Protein AF-A0A842YH68-F1 (afdb_monomer)

Foldseek 3Di:
DDDDDLVRVLVVLVVVLCVVCVVLQVLLVVLLVLLVVLLVLLLVLLVVLVPDPDPDLSPLSPVLSVQSNVLSVPQDRDPDDALVSLVVNLVSLVVSLVSNVVSCVVRVVSDDPVCVVSVVSNVVSNVSSVVSSVVSVVSSVVVVVSVVSVVVSVVSVVVVVVD

Structure (mmCIF, N/CA/C/O backbone):
data_AF-A0A842YH68-F1
#
_entry.id   AF-A0A842YH68-F1
#
loop_
_atom_site.group_PDB
_atom_site.id
_atom_site.type_symbol
_atom_site.label_atom_id
_atom_site.label_alt_id
_atom_site.label_comp_id
_atom_site.label_asym_id
_atom_site.label_entity_id
_atom_site.label_seq_id
_atom_site.pdbx_PDB_ins_code
_atom_site.Cartn_x
_atom_site.Cartn_y
_atom_site.Cartn_z
_atom_site.occupancy
_atom_site.B_iso_or_equiv
_atom_site.auth_seq_id
_atom_site.auth_comp_id
_atom_site.auth_asym_id
_atom_site.auth_atom_id
_atom_site.pdbx_PDB_model_num
ATOM 1 N N . MET A 1 1 ? -24.290 0.446 37.809 1.00 45.94 1 MET A N 1
ATOM 2 C CA . MET A 1 1 ? -24.470 -0.049 36.429 1.00 45.94 1 MET A CA 1
ATOM 3 C C . MET A 1 1 ? -25.167 1.041 35.644 1.00 45.94 1 MET A C 1
ATOM 5 O O . MET A 1 1 ? -26.214 1.496 36.081 1.00 45.94 1 MET A O 1
ATOM 9 N N . THR A 1 2 ? -24.565 1.526 34.565 1.00 57.69 2 THR A N 1
ATOM 10 C CA . THR A 1 2 ? -25.185 2.515 33.676 1.00 57.69 2 THR A CA 1
ATOM 11 C C . THR A 1 2 ? -26.028 1.759 32.653 1.00 57.69 2 THR A C 1
ATOM 13 O O . THR A 1 2 ? -25.470 1.022 31.844 1.00 57.69 2 THR A O 1
ATOM 16 N N . ASN A 1 3 ? -27.353 1.903 32.700 1.00 68.94 3 ASN A N 1
ATOM 17 C CA . ASN A 1 3 ? -28.236 1.367 31.663 1.00 68.94 3 ASN A CA 1
ATOM 18 C C . ASN A 1 3 ? -28.160 2.300 30.451 1.00 68.94 3 ASN A C 1
ATOM 20 O O . ASN A 1 3 ? -28.641 3.429 30.515 1.00 68.94 3 ASN A O 1
ATOM 24 N N . LEU A 1 4 ? -27.503 1.849 29.383 1.00 74.00 4 LEU A N 1
ATOM 25 C CA . LEU A 1 4 ? -27.468 2.549 28.100 1.00 74.00 4 LEU A CA 1
ATOM 26 C C . LEU A 1 4 ? -28.575 1.976 27.214 1.00 74.00 4 LEU A C 1
ATOM 28 O O . LEU A 1 4 ? -28.700 0.755 27.112 1.00 74.00 4 LEU A O 1
ATOM 32 N N . ASN A 1 5 ? -29.355 2.838 26.560 1.00 86.62 5 ASN A N 1
ATOM 33 C CA . ASN A 1 5 ? -30.186 2.392 25.441 1.00 86.62 5 ASN A CA 1
ATOM 34 C C . ASN A 1 5 ? -29.297 2.044 24.225 1.00 86.62 5 ASN A C 1
ATOM 36 O O . ASN A 1 5 ? -28.099 2.346 24.214 1.00 86.62 5 ASN A O 1
ATOM 40 N N . VAL A 1 6 ? -29.860 1.387 23.208 1.00 85.38 6 VAL A N 1
ATOM 41 C CA . VAL A 1 6 ? -29.089 0.859 22.065 1.00 85.38 6 VAL A CA 1
ATOM 42 C C . VAL A 1 6 ? -28.326 1.969 21.322 1.00 85.38 6 VAL A C 1
ATOM 44 O O . VAL A 1 6 ? -27.142 1.811 21.02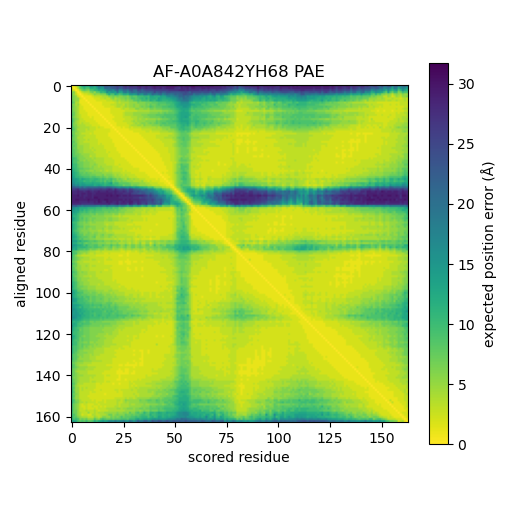5 1.00 85.38 6 VAL A O 1
ATOM 47 N N . GLU A 1 7 ? -28.939 3.139 21.133 1.00 88.25 7 GLU A N 1
ATOM 48 C CA . GLU A 1 7 ? -28.298 4.308 20.512 1.00 88.25 7 GLU A CA 1
ATOM 49 C C . GLU A 1 7 ? -27.114 4.847 21.345 1.00 88.25 7 GLU A C 1
ATOM 51 O O . GLU A 1 7 ? -26.036 5.161 20.825 1.00 88.25 7 GLU A O 1
ATOM 56 N N . GLN A 1 8 ? -27.277 4.935 22.667 1.00 89.44 8 GLN A N 1
ATOM 57 C CA . GLN A 1 8 ? -26.217 5.356 23.584 1.00 89.44 8 GLN A CA 1
ATOM 58 C C . GLN A 1 8 ? -25.065 4.345 23.615 1.00 89.44 8 GLN A C 1
ATOM 60 O O . GLN A 1 8 ? -23.900 4.753 23.650 1.00 89.44 8 GLN A O 1
ATOM 65 N N . LEU A 1 9 ? -25.373 3.045 23.565 1.00 88.00 9 LEU A N 1
ATOM 66 C CA . LEU A 1 9 ? -24.383 1.974 23.484 1.00 88.00 9 LEU A CA 1
ATOM 67 C C . LEU A 1 9 ? -23.569 2.075 22.190 1.00 88.00 9 LEU A C 1
ATOM 69 O O . LEU A 1 9 ? -22.341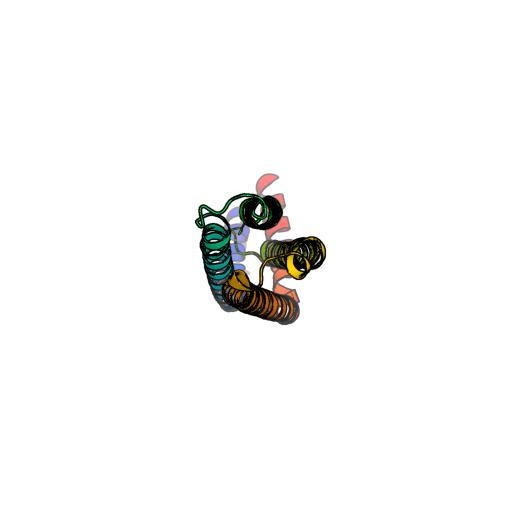 2.047 22.250 1.00 88.00 9 LEU A O 1
ATOM 73 N N . GLN A 1 10 ? -24.229 2.265 21.046 1.00 90.62 10 GLN A N 1
ATOM 74 C CA . GLN A 1 10 ? -23.580 2.436 19.746 1.00 90.62 10 GLN A CA 1
ATOM 75 C C . GLN A 1 10 ? -22.616 3.629 19.749 1.00 90.62 10 GLN A C 1
ATOM 77 O O . GLN A 1 10 ? -21.428 3.491 19.434 1.00 90.62 10 GLN A O 1
ATOM 82 N N . LYS A 1 11 ? -23.092 4.808 20.173 1.00 91.06 11 LYS A N 1
ATOM 83 C CA . LYS A 1 11 ? -22.267 6.026 20.250 1.00 91.06 11 LYS A CA 1
ATOM 84 C C . LYS A 1 11 ? -21.089 5.859 21.207 1.00 91.06 11 LYS A C 1
ATOM 86 O O . LYS A 1 11 ? -19.981 6.311 20.908 1.00 91.06 11 LYS A O 1
ATOM 91 N N . TRP A 1 12 ? -21.311 5.226 22.359 1.00 92.62 12 TRP A N 1
ATOM 92 C CA . TRP A 1 12 ? -20.247 4.944 23.320 1.00 92.62 12 TRP A CA 1
ATOM 93 C C . TRP A 1 12 ? -19.209 3.986 22.730 1.00 92.62 12 TRP A C 1
ATOM 95 O O . TRP A 1 12 ? -18.012 4.272 22.805 1.00 92.62 12 TRP A O 1
ATOM 105 N N . TYR A 1 13 ? -19.653 2.904 22.089 1.00 92.31 13 TYR A N 1
ATOM 106 C CA . TYR A 1 13 ? -18.771 1.887 21.529 1.00 92.31 13 TYR A CA 1
ATOM 107 C C . TYR A 1 13 ? -17.903 2.447 20.404 1.00 92.31 13 TYR A C 1
ATOM 109 O O . TYR A 1 13 ? -16.685 2.290 20.451 1.00 92.31 13 TYR A O 1
ATOM 117 N N . ARG A 1 14 ? -18.488 3.195 19.458 1.00 90.00 14 ARG A N 1
ATOM 118 C CA . ARG A 1 14 ? -17.740 3.860 18.375 1.00 90.00 14 ARG A CA 1
ATOM 119 C C . ARG A 1 14 ? -16.628 4.764 18.919 1.00 90.00 14 ARG A C 1
ATOM 121 O O . ARG A 1 14 ? -15.493 4.699 18.452 1.00 90.00 14 ARG A O 1
ATOM 128 N N . LYS A 1 15 ? -16.912 5.541 19.974 1.00 91.88 15 LYS A N 1
ATOM 129 C CA . LYS A 1 15 ? -15.896 6.374 20.645 1.00 91.88 15 LYS A CA 1
ATOM 130 C C . LYS A 1 15 ? -14.787 5.542 21.292 1.00 91.88 15 LYS A C 1
ATOM 132 O O . LYS A 1 15 ? -13.627 5.944 21.245 1.00 91.88 15 LYS A O 1
ATOM 137 N N . GLN A 1 16 ? -15.120 4.421 21.930 1.00 90.94 16 GLN A N 1
ATOM 138 C CA . GLN A 1 16 ? -14.117 3.553 22.556 1.00 90.94 16 GLN A CA 1
ATOM 139 C C . GLN A 1 16 ? -13.255 2.835 21.522 1.00 90.94 16 GLN A C 1
ATOM 141 O O . GLN A 1 16 ? -12.038 2.789 21.689 1.00 90.94 16 GLN A O 1
ATOM 146 N N . LEU A 1 17 ? -13.870 2.328 20.453 1.00 91.00 17 LEU A N 1
ATOM 147 C CA . LEU A 1 17 ? -13.176 1.715 19.329 1.00 91.00 17 LEU A CA 1
ATOM 148 C C . LEU A 1 17 ? -12.143 2.687 18.762 1.00 91.00 17 LEU A C 1
ATOM 150 O O . LEU A 1 17 ? -10.960 2.372 18.782 1.00 9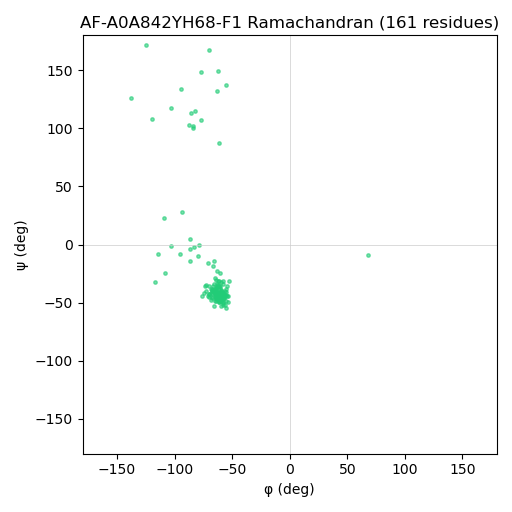1.00 17 LEU A O 1
ATOM 154 N N . GLN A 1 18 ? -12.564 3.900 18.393 1.00 90.56 18 GLN A N 1
ATOM 155 C CA . GLN A 1 18 ? -11.670 4.914 17.833 1.00 90.56 18 GLN A CA 1
ATOM 156 C C . GLN A 1 18 ? -10.513 5.276 18.775 1.00 90.56 18 GLN A C 1
ATOM 158 O O . GLN A 1 18 ? -9.380 5.442 18.333 1.00 90.56 18 GLN A O 1
ATOM 163 N N . LYS A 1 19 ? -10.770 5.385 20.086 1.00 91.94 19 LYS A N 1
ATOM 164 C CA . LYS A 1 19 ? -9.712 5.654 21.074 1.00 91.94 19 LYS A CA 1
ATOM 165 C C . LYS A 1 19 ? -8.704 4.516 21.163 1.00 91.94 19 LYS A C 1
ATOM 167 O O . LYS A 1 19 ? -7.511 4.778 21.271 1.00 91.94 19 LYS A O 1
ATOM 172 N N . LYS A 1 20 ? -9.175 3.269 21.144 1.00 91.06 20 LYS A N 1
ATOM 173 C CA . LYS A 1 20 ? -8.306 2.094 21.244 1.00 91.06 20 LYS A CA 1
ATOM 174 C C . LYS A 1 20 ? -7.518 1.868 19.955 1.00 91.06 20 LYS A C 1
ATOM 176 O O . LYS A 1 20 ? -6.332 1.578 20.033 1.00 91.06 20 LYS A O 1
ATOM 181 N N . SER A 1 21 ? -8.134 2.053 18.790 1.00 93.19 21 SER A N 1
ATOM 182 C CA . SER A 1 21 ? -7.496 1.842 17.486 1.00 93.19 21 SER A CA 1
ATOM 183 C C . SER A 1 21 ? -6.735 3.062 16.955 1.00 93.19 21 SER A C 1
ATOM 185 O O . SER A 1 21 ? -6.204 3.006 15.853 1.00 93.19 21 SER A O 1
ATOM 187 N N . VAL A 1 22 ? -6.620 4.161 17.711 1.00 94.81 22 VAL A N 1
ATOM 188 C CA . VAL A 1 22 ? -6.034 5.417 17.205 1.00 94.81 22 VAL A CA 1
ATOM 189 C C . VAL A 1 22 ? -4.618 5.254 16.644 1.00 94.81 22 VAL A C 1
ATOM 191 O O . VAL A 1 22 ? -4.292 5.841 15.614 1.00 94.81 22 VAL A O 1
ATOM 194 N N . GLU A 1 23 ? -3.776 4.443 17.285 1.00 95.44 23 GLU A N 1
ATOM 195 C CA . GLU A 1 23 ? -2.409 4.206 16.812 1.00 95.44 23 GLU A CA 1
ATOM 196 C C . GLU A 1 23 ? -2.378 3.322 15.563 1.00 95.44 23 GLU A C 1
ATOM 198 O O . GLU A 1 23 ? -1.578 3.580 14.665 1.00 95.44 23 GLU A O 1
ATOM 203 N N . PHE A 1 24 ? -3.296 2.357 15.455 1.00 96.44 24 PHE A N 1
ATOM 204 C CA . PHE A 1 24 ? -3.507 1.598 14.225 1.00 96.44 24 PHE A CA 1
ATOM 205 C C . PHE A 1 24 ? -3.901 2.531 13.076 1.00 96.44 24 PHE A C 1
ATOM 207 O O . PHE A 1 24 ? -3.223 2.556 12.051 1.00 96.44 24 PHE A O 1
ATOM 214 N N . LEU A 1 25 ? -4.927 3.363 13.284 1.00 95.00 25 LEU A N 1
ATOM 215 C CA . LEU A 1 25 ? -5.445 4.287 12.273 1.00 95.00 25 LEU A CA 1
ATOM 216 C C . LEU A 1 25 ? -4.359 5.249 11.777 1.00 95.00 25 LEU A C 1
ATOM 218 O O . LEU A 1 25 ? -4.173 5.399 10.574 1.00 95.00 25 LEU A O 1
ATOM 222 N N . LYS A 1 26 ? -3.582 5.848 12.690 1.00 95.81 26 LYS A N 1
ATOM 223 C CA . LYS A 1 26 ? -2.473 6.747 12.329 1.00 95.81 26 LYS A CA 1
ATOM 224 C C . LYS A 1 26 ? -1.385 6.044 11.522 1.00 95.81 26 LYS A C 1
ATOM 226 O O . LYS A 1 26 ? -0.809 6.646 10.616 1.00 95.81 26 LYS A O 1
ATOM 231 N N . GLN A 1 27 ? -1.031 4.814 11.892 1.00 96.50 27 GLN A N 1
ATOM 232 C CA . GLN A 1 27 ? 0.016 4.066 11.197 1.00 96.50 27 GLN A CA 1
ATOM 233 C C . GLN A 1 27 ? -0.450 3.620 9.811 1.00 96.50 27 GLN A C 1
ATOM 235 O O . GLN A 1 27 ? 0.284 3.824 8.844 1.00 96.50 27 GLN A O 1
ATOM 240 N N . ALA A 1 28 ? -1.679 3.111 9.703 1.00 95.81 28 ALA A N 1
ATOM 241 C CA . ALA A 1 28 ? -2.297 2.769 8.429 1.00 95.81 28 ALA A CA 1
ATOM 242 C C . ALA A 1 28 ? -2.388 4.002 7.516 1.00 95.81 28 ALA A C 1
ATOM 244 O O . ALA A 1 28 ? -1.896 3.959 6.394 1.00 95.81 28 ALA A O 1
ATOM 245 N N . GLU A 1 29 ? -2.874 5.143 8.019 1.00 95.69 29 GLU A N 1
ATOM 246 C CA . GLU A 1 29 ? -2.989 6.386 7.242 1.00 95.69 29 GLU A CA 1
ATOM 247 C C . GLU A 1 29 ? -1.644 6.848 6.670 1.00 95.69 29 GLU A C 1
ATOM 249 O O . GLU A 1 29 ? -1.553 7.275 5.517 1.00 95.69 29 GLU A O 1
ATOM 254 N N . ARG A 1 30 ? -0.571 6.747 7.462 1.00 95.75 30 ARG A N 1
ATOM 255 C CA . ARG A 1 30 ? 0.780 7.077 6.993 1.00 95.75 30 ARG A CA 1
ATOM 256 C C . ARG A 1 30 ? 1.217 6.156 5.861 1.00 95.75 30 ARG A C 1
ATOM 258 O O . ARG A 1 30 ? 1.705 6.659 4.854 1.00 95.75 30 ARG A O 1
ATOM 265 N N . SER A 1 31 ? 1.033 4.845 6.007 1.00 95.38 31 SER A N 1
ATOM 266 C CA . SER A 1 31 ? 1.383 3.892 4.950 1.00 95.38 31 SER A CA 1
ATOM 267 C C . SER A 1 31 ? 0.540 4.098 3.692 1.00 95.38 31 SER A C 1
ATOM 269 O O . SER A 1 31 ? 1.093 4.076 2.598 1.00 95.38 31 SER A O 1
ATOM 271 N N . TYR A 1 32 ? -0.755 4.399 3.821 1.00 95.69 32 TYR A N 1
ATOM 272 C CA . TYR A 1 32 ? -1.635 4.681 2.682 1.00 95.69 32 TYR A CA 1
ATOM 273 C C . TYR A 1 32 ? -1.149 5.892 1.886 1.00 95.69 32 TYR A C 1
ATOM 275 O O . TYR A 1 32 ? -1.029 5.813 0.669 1.00 95.69 32 TYR A O 1
ATOM 283 N N . LYS A 1 33 ? -0.781 6.983 2.569 1.00 95.06 33 LYS A N 1
ATOM 284 C CA . LYS A 1 33 ? -0.229 8.185 1.920 1.00 95.06 33 LYS A CA 1
ATOM 285 C C . LYS A 1 33 ? 1.099 7.921 1.214 1.00 95.06 33 LYS A C 1
ATOM 287 O O . LYS A 1 33 ? 1.364 8.523 0.179 1.00 95.06 33 LYS A O 1
ATOM 292 N N . ILE A 1 34 ? 1.952 7.063 1.777 1.00 94.81 34 ILE A N 1
ATOM 293 C CA . ILE A 1 34 ? 3.216 6.683 1.128 1.00 94.81 34 ILE A CA 1
ATOM 294 C C . ILE A 1 34 ? 2.926 5.871 -0.137 1.00 94.81 34 ILE A C 1
ATOM 296 O O . ILE A 1 34 ? 3.500 6.163 -1.180 1.00 94.81 34 ILE A O 1
ATOM 300 N N . VAL A 1 35 ? 2.003 4.907 -0.068 1.00 95.00 35 VAL A N 1
ATOM 301 C CA . VAL A 1 35 ? 1.590 4.113 -1.235 1.00 95.00 35 VAL A CA 1
ATOM 302 C C . VAL A 1 35 ? 0.973 5.004 -2.313 1.00 95.00 35 VAL A C 1
ATOM 304 O O . VAL A 1 35 ? 1.369 4.901 -3.467 1.00 95.00 35 VAL A O 1
ATOM 307 N N . GLU A 1 36 ? 0.073 5.918 -1.950 1.00 94.19 36 GLU A N 1
ATOM 308 C CA . GLU A 1 36 ? -0.549 6.867 -2.882 1.00 94.19 36 GLU A CA 1
ATOM 309 C C . GLU A 1 36 ? 0.498 7.716 -3.618 1.00 94.19 36 GLU A C 1
ATOM 311 O O . GLU A 1 36 ? 0.456 7.822 -4.842 1.00 94.19 36 GLU A O 1
ATOM 316 N N . ARG A 1 37 ? 1.484 8.262 -2.895 1.00 93.50 37 ARG A N 1
ATOM 317 C CA . ARG A 1 37 ? 2.589 9.021 -3.504 1.00 93.50 37 ARG A CA 1
ATOM 318 C C . ARG A 1 37 ? 3.446 8.156 -4.420 1.00 93.50 37 ARG A C 1
ATOM 320 O O . ARG A 1 37 ? 3.703 8.546 -5.549 1.00 93.50 37 ARG A O 1
ATOM 327 N N . ALA A 1 38 ? 3.827 6.961 -3.976 1.00 93.19 38 ALA A N 1
ATOM 328 C CA . ALA A 1 38 ? 4.631 6.064 -4.797 1.00 93.19 38 ALA A CA 1
ATOM 329 C C . ALA A 1 38 ? 3.891 5.638 -6.081 1.00 93.19 38 ALA A C 1
ATOM 331 O O . ALA A 1 38 ? 4.513 5.499 -7.130 1.00 93.19 38 ALA A O 1
ATOM 332 N N . LEU A 1 39 ? 2.565 5.466 -6.037 1.00 93.62 39 LEU A N 1
ATOM 333 C CA . LEU A 1 39 ? 1.746 5.207 -7.227 1.00 93.62 39 LEU A CA 1
ATOM 334 C C . LEU A 1 39 ? 1.717 6.405 -8.183 1.00 93.62 39 LEU A C 1
ATOM 336 O O . LEU A 1 39 ? 1.805 6.211 -9.396 1.00 93.62 39 LEU A O 1
ATOM 340 N N . GLN A 1 40 ? 1.638 7.630 -7.654 1.00 92.38 40 GLN A N 1
ATOM 341 C CA . GLN A 1 40 ? 1.758 8.853 -8.456 1.00 92.38 40 GLN A CA 1
ATOM 342 C C . GLN A 1 40 ? 3.126 8.923 -9.142 1.00 92.38 40 GLN A C 1
ATOM 344 O O . GLN A 1 40 ? 3.174 9.119 -10.356 1.00 92.38 40 GLN A O 1
ATOM 349 N N . ASP A 1 41 ? 4.211 8.651 -8.412 1.00 91.94 41 ASP A N 1
ATOM 350 C CA . ASP A 1 41 ? 5.570 8.612 -8.963 1.00 91.94 41 ASP A CA 1
ATOM 351 C C . ASP A 1 41 ? 5.689 7.566 -10.084 1.00 91.94 41 ASP A C 1
ATOM 353 O O . ASP A 1 41 ? 6.258 7.837 -11.143 1.00 91.94 41 ASP A O 1
ATOM 357 N N . VAL A 1 42 ? 5.103 6.373 -9.907 1.00 92.44 42 VAL A N 1
ATOM 358 C CA . VAL A 1 42 ? 5.029 5.359 -10.974 1.00 92.44 42 VAL A CA 1
ATOM 359 C C . VAL A 1 42 ? 4.272 5.908 -12.187 1.00 92.44 42 VAL A C 1
ATOM 361 O O . VAL A 1 42 ? 4.754 5.777 -13.312 1.00 92.44 42 VAL A O 1
ATOM 364 N N . GLY A 1 43 ? 3.120 6.549 -11.982 1.00 91.25 43 GLY A N 1
ATOM 365 C CA . GLY A 1 43 ? 2.331 7.164 -13.052 1.00 91.25 43 GLY A CA 1
ATOM 366 C C . GLY A 1 43 ? 3.080 8.268 -13.811 1.00 91.25 43 GLY A C 1
ATOM 367 O O . GLY A 1 43 ? 2.941 8.386 -15.031 1.00 91.25 43 GLY A O 1
ATOM 368 N N . GLU A 1 44 ? 3.915 9.049 -13.128 1.00 91.12 44 GLU A N 1
ATOM 369 C CA . GLU A 1 44 ? 4.786 10.045 -13.756 1.00 91.12 44 GLU A CA 1
ATOM 370 C C . GLU A 1 44 ? 5.916 9.396 -14.556 1.00 91.12 44 GLU A C 1
ATOM 372 O O . GLU A 1 44 ? 6.124 9.752 -15.719 1.00 91.12 44 GLU A O 1
ATOM 377 N N . LEU A 1 45 ? 6.583 8.381 -13.997 1.00 90.25 45 LEU A N 1
ATOM 378 C CA . LEU A 1 45 ? 7.629 7.622 -14.690 1.00 90.25 45 LEU A CA 1
ATOM 379 C C . LEU A 1 45 ? 7.119 6.970 -15.979 1.00 90.25 45 LEU A C 1
ATOM 381 O O . LEU A 1 45 ? 7.865 6.852 -16.951 1.00 90.25 45 LEU A O 1
ATOM 385 N N . VAL A 1 46 ? 5.842 6.583 -16.021 1.00 87.19 46 VAL A N 1
ATOM 386 C CA . VAL A 1 46 ? 5.206 6.030 -17.224 1.00 87.19 46 VAL A CA 1
ATOM 387 C C . VAL A 1 46 ? 5.201 7.017 -18.396 1.00 87.19 46 VAL A C 1
ATOM 389 O O . VAL A 1 46 ? 5.290 6.588 -19.548 1.00 87.19 46 VAL A O 1
ATOM 392 N N . LYS A 1 47 ? 5.136 8.330 -18.140 1.00 87.31 47 LYS A N 1
ATOM 393 C CA . LYS A 1 47 ? 5.172 9.356 -19.199 1.00 87.31 47 LYS A CA 1
ATOM 394 C C . LYS A 1 47 ? 6.521 9.381 -19.919 1.00 87.31 47 LYS A C 1
ATOM 396 O O . LYS A 1 47 ? 6.552 9.523 -21.134 1.00 87.31 47 LYS A O 1
ATOM 401 N N . ALA A 1 48 ? 7.615 9.103 -19.209 1.00 85.31 48 ALA A N 1
ATOM 402 C CA . ALA A 1 48 ? 8.956 9.046 -19.793 1.00 85.31 48 ALA A CA 1
ATOM 403 C C . ALA A 1 48 ? 9.148 7.896 -20.804 1.00 85.31 48 ALA A C 1
ATOM 405 O O . ALA A 1 48 ? 10.114 7.897 -21.559 1.00 85.31 48 ALA A O 1
ATOM 406 N N . PHE A 1 49 ? 8.240 6.916 -20.850 1.00 81.25 49 PHE A N 1
ATOM 407 C CA . PHE A 1 49 ? 8.224 5.889 -21.899 1.00 81.25 49 PHE A CA 1
ATOM 408 C C . PHE A 1 49 ? 7.440 6.316 -23.155 1.00 81.25 49 PHE A C 1
ATOM 410 O O . PHE A 1 49 ? 7.379 5.539 -24.106 1.00 81.25 49 PHE A O 1
ATOM 417 N N . LYS A 1 50 ? 6.805 7.499 -23.153 1.00 71.50 50 LYS A N 1
ATOM 418 C CA . LYS A 1 50 ? 5.980 8.023 -24.256 1.00 71.50 50 LYS A CA 1
ATOM 419 C C . LYS A 1 50 ? 6.614 9.196 -25.018 1.00 71.50 50 LYS A C 1
ATOM 421 O O . LYS A 1 50 ? 6.257 9.382 -26.172 1.00 71.50 50 LYS A O 1
ATOM 426 N N . ASP A 1 51 ? 7.524 9.948 -24.398 1.00 58.44 5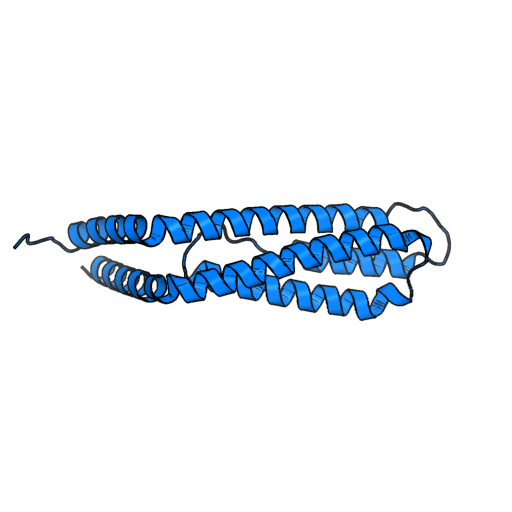1 ASP A N 1
ATOM 427 C CA . ASP A 1 51 ? 8.003 11.255 -24.891 1.00 58.44 51 ASP A CA 1
ATOM 428 C C . ASP A 1 51 ? 9.279 11.220 -25.763 1.00 58.44 51 ASP A C 1
ATOM 430 O O . ASP A 1 51 ? 10.007 12.205 -25.833 1.00 58.44 51 ASP A O 1
ATOM 434 N N . GLU A 1 52 ? 9.568 10.131 -26.479 1.00 54.00 52 GLU A N 1
ATOM 435 C CA . GLU A 1 52 ? 10.645 10.148 -27.484 1.00 54.00 52 GLU A CA 1
ATOM 436 C C . GLU A 1 52 ? 10.076 9.837 -28.875 1.00 54.00 52 GLU A C 1
ATOM 438 O O . GLU A 1 52 ? 9.681 8.709 -29.152 1.00 54.00 52 GLU A O 1
ATOM 443 N N . GLU A 1 53 ? 10.009 10.852 -29.747 1.00 50.84 53 GLU A N 1
ATOM 444 C CA . GLU A 1 53 ? 9.742 10.708 -31.186 1.00 50.84 53 GLU A CA 1
ATOM 445 C C . GLU A 1 53 ? 10.849 9.863 -31.839 1.00 50.84 53 GLU A C 1
ATOM 447 O O . GLU A 1 53 ? 11.823 10.441 -32.312 1.00 50.84 53 GLU A O 1
ATOM 452 N N . ILE A 1 54 ? 10.769 8.524 -31.872 1.00 50.91 54 ILE A N 1
ATOM 453 C CA . ILE A 1 54 ? 11.722 7.723 -32.663 1.00 50.91 54 ILE A CA 1
ATOM 454 C C . ILE A 1 54 ? 11.038 6.578 -33.431 1.00 50.91 54 ILE A C 1
ATOM 456 O O . ILE A 1 54 ? 10.315 5.733 -32.905 1.00 50.91 54 ILE A O 1
ATOM 460 N N . GLU A 1 55 ? 11.308 6.581 -34.736 1.00 49.44 55 GLU A N 1
ATOM 461 C CA . GLU A 1 55 ? 10.846 5.642 -35.751 1.00 49.44 55 GLU A CA 1
ATOM 462 C C . GLU A 1 55 ? 11.190 4.169 -35.409 1.00 49.44 55 GLU A C 1
ATOM 464 O O . GLU A 1 55 ? 12.278 3.814 -34.953 1.00 49.44 55 GLU A O 1
ATOM 469 N N . ASP A 1 56 ? 10.212 3.294 -35.649 1.00 48.94 56 ASP A N 1
ATOM 470 C CA . ASP A 1 56 ? 10.294 1.832 -35.801 1.00 48.94 56 ASP A CA 1
ATOM 471 C C . ASP A 1 56 ? 10.648 0.894 -34.624 1.00 48.94 56 ASP A C 1
ATOM 473 O O . ASP A 1 56 ? 10.426 -0.314 -34.745 1.00 48.94 56 ASP A O 1
ATOM 477 N N . THR A 1 57 ? 11.067 1.366 -33.444 1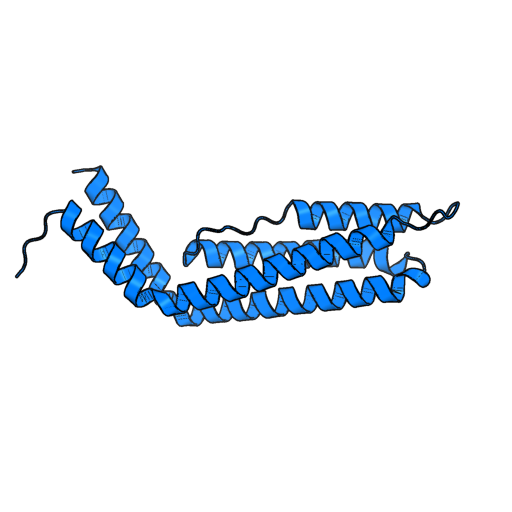.00 50.12 57 THR A N 1
ATOM 478 C CA . THR A 1 57 ? 11.264 0.478 -32.258 1.00 50.12 57 THR A CA 1
ATOM 479 C C . THR A 1 57 ? 10.310 0.736 -31.080 1.00 50.12 57 THR A C 1
ATOM 481 O O . THR A 1 57 ? 10.198 -0.093 -30.167 1.00 50.12 57 THR A O 1
ATOM 484 N N . ASP A 1 58 ? 9.514 1.809 -31.136 1.00 55.25 58 ASP A N 1
ATOM 485 C CA . ASP A 1 58 ? 8.804 2.365 -29.972 1.00 55.25 58 ASP A CA 1
ATOM 486 C C . ASP A 1 58 ? 7.472 1.709 -29.580 1.00 55.25 58 ASP A C 1
ATOM 488 O O . ASP A 1 58 ? 6.887 2.002 -28.533 1.00 55.25 58 ASP A O 1
ATOM 492 N N . GLY A 1 59 ? 7.015 0.703 -30.329 1.00 74.00 59 GLY A N 1
ATOM 493 C CA . GLY A 1 59 ? 5.799 -0.025 -29.963 1.00 74.00 59 GLY A CA 1
ATOM 494 C C . GLY A 1 59 ? 5.920 -0.793 -28.637 1.00 74.00 59 GLY A C 1
ATOM 495 O O . GLY A 1 59 ? 4.922 -1.006 -27.951 1.00 74.00 59 GLY A O 1
ATOM 496 N N . ILE A 1 60 ? 7.114 -1.269 -28.258 1.00 85.62 60 ILE A N 1
ATOM 497 C CA . ILE A 1 60 ? 7.297 -2.035 -27.009 1.00 85.62 60 ILE A CA 1
ATOM 498 C C . ILE A 1 60 ? 7.287 -1.112 -25.789 1.00 85.62 60 ILE A C 1
ATOM 500 O O . ILE A 1 60 ? 6.608 -1.438 -24.815 1.00 85.62 60 ILE A O 1
ATOM 504 N N . ALA A 1 61 ? 7.979 0.029 -25.855 1.00 86.50 61 ALA A N 1
ATOM 505 C CA . ALA A 1 61 ? 7.974 1.034 -24.793 1.00 86.50 61 ALA A CA 1
ATOM 506 C C . ALA A 1 61 ? 6.565 1.590 -24.575 1.00 86.50 61 ALA A C 1
ATOM 508 O O . ALA A 1 61 ? 6.064 1.542 -23.452 1.00 86.50 61 ALA A O 1
ATOM 509 N N . ALA A 1 62 ? 5.866 1.962 -25.652 1.00 86.69 62 ALA A N 1
ATOM 510 C CA . ALA A 1 62 ? 4.482 2.419 -25.578 1.00 86.69 62 ALA A CA 1
ATOM 511 C C . ALA A 1 62 ? 3.532 1.355 -24.999 1.00 86.69 62 ALA A C 1
ATOM 513 O O . ALA A 1 62 ? 2.694 1.672 -24.155 1.00 86.69 62 ALA A O 1
ATOM 514 N N . ARG A 1 63 ? 3.668 0.077 -25.392 1.00 88.25 63 ARG A N 1
ATOM 515 C CA . ARG A 1 63 ? 2.866 -1.029 -24.828 1.00 88.25 63 ARG A CA 1
ATOM 516 C C . ARG A 1 63 ? 3.155 -1.270 -23.350 1.00 88.25 63 ARG A C 1
ATOM 518 O O . ARG A 1 63 ? 2.218 -1.486 -22.585 1.00 88.25 63 ARG A O 1
ATOM 525 N N . PHE A 1 64 ? 4.425 -1.220 -22.948 1.00 90.88 64 PHE A N 1
ATOM 526 C CA . PHE A 1 64 ? 4.800 -1.306 -21.541 1.00 90.88 64 PHE A CA 1
ATOM 527 C C . PHE A 1 64 ? 4.189 -0.144 -20.757 1.00 90.88 64 PHE A C 1
ATOM 529 O O . PHE A 1 64 ? 3.490 -0.380 -19.779 1.00 90.88 64 PHE A O 1
ATOM 536 N N . ALA A 1 65 ? 4.349 1.087 -21.244 1.00 91.00 65 ALA A N 1
ATOM 537 C CA . ALA A 1 65 ? 3.786 2.292 -20.645 1.00 91.00 65 ALA A CA 1
ATOM 538 C C . ALA A 1 65 ? 2.260 2.214 -20.502 1.00 91.00 65 ALA A C 1
ATOM 540 O O . ALA A 1 65 ? 1.721 2.525 -19.445 1.00 91.00 65 ALA A O 1
ATOM 541 N N . LEU A 1 66 ? 1.558 1.771 -21.551 1.00 91.19 66 LEU A N 1
ATOM 542 C CA . LEU A 1 66 ? 0.111 1.562 -21.524 1.00 91.19 66 LEU A CA 1
ATOM 543 C C . LEU A 1 66 ? -0.286 0.551 -20.453 1.00 91.19 66 LEU A C 1
ATOM 545 O O . LEU A 1 66 ? -1.206 0.828 -19.689 1.00 91.19 66 LEU A O 1
ATOM 549 N N . LYS A 1 67 ? 0.425 -0.579 -20.353 1.00 93.31 67 LYS A N 1
ATOM 550 C CA . LYS A 1 67 ? 0.097 -1.585 -19.343 1.00 93.31 67 LYS A CA 1
ATOM 551 C C . LYS A 1 67 ? 0.398 -1.103 -17.926 1.00 93.31 67 LYS A C 1
ATOM 553 O O . LYS A 1 67 ? -0.415 -1.329 -17.044 1.00 93.31 67 LYS A O 1
ATOM 558 N N . VAL A 1 68 ? 1.524 -0.428 -17.692 1.00 93.31 68 VAL A N 1
ATOM 559 C CA . VAL A 1 68 ? 1.816 0.139 -16.364 1.00 93.31 68 VAL A CA 1
ATOM 560 C C . VAL A 1 68 ? 0.778 1.198 -15.995 1.00 93.31 68 VAL A C 1
ATOM 562 O O . VAL A 1 68 ? 0.302 1.192 -14.866 1.00 93.31 68 VAL A O 1
ATOM 565 N N . LYS A 1 69 ? 0.365 2.050 -16.945 1.00 93.00 69 LYS A N 1
ATOM 566 C CA . LYS A 1 69 ? -0.720 3.013 -16.725 1.00 93.00 69 LYS A CA 1
ATOM 567 C C . LYS A 1 69 ? -2.017 2.313 -16.318 1.00 93.00 69 LYS A C 1
ATOM 569 O O . LYS A 1 69 ? -2.605 2.694 -15.322 1.00 93.00 69 LYS A O 1
ATOM 574 N N . GLU A 1 70 ? -2.431 1.285 -17.055 1.00 94.06 70 GLU A N 1
ATOM 575 C CA . GLU A 1 70 ? -3.626 0.493 -16.737 1.00 94.06 70 GLU A CA 1
ATOM 576 C C . GLU A 1 70 ? -3.556 -0.092 -15.316 1.00 94.06 70 GLU A C 1
ATOM 578 O O . GLU A 1 70 ? -4.521 -0.001 -14.567 1.00 94.06 70 GLU A O 1
ATOM 583 N N . ILE A 1 71 ? -2.402 -0.642 -14.922 1.00 94.94 71 ILE A N 1
ATOM 584 C CA . ILE A 1 71 ? -2.188 -1.202 -13.578 1.00 94.94 71 ILE A CA 1
ATOM 585 C C . ILE A 1 71 ? -2.313 -0.115 -12.495 1.00 94.94 71 ILE A C 1
ATOM 587 O O . ILE A 1 71 ? -2.920 -0.357 -11.455 1.00 94.94 71 ILE A O 1
ATOM 591 N N . VAL A 1 72 ? -1.749 1.077 -12.727 1.00 94.12 72 VAL A N 1
ATOM 592 C CA . VAL A 1 72 ? -1.848 2.215 -11.794 1.00 94.12 72 VAL A CA 1
ATOM 593 C C . VAL A 1 72 ? -3.277 2.748 -11.716 1.00 94.12 72 VAL A C 1
ATOM 595 O O . VAL A 1 72 ? -3.778 2.952 -10.616 1.00 94.12 72 VAL A O 1
ATOM 598 N N . ASP A 1 73 ? -3.945 2.935 -12.855 1.00 92.19 73 ASP A N 1
ATOM 599 C CA . ASP A 1 73 ? -5.312 3.465 -12.926 1.00 92.19 73 ASP A CA 1
ATOM 600 C C . ASP A 1 73 ? -6.329 2.512 -12.264 1.00 92.19 73 ASP A C 1
ATOM 602 O O . ASP A 1 73 ? -7.338 2.962 -11.722 1.00 92.19 73 ASP A O 1
ATOM 606 N N . ASN A 1 74 ? -6.056 1.203 -12.269 1.00 93.44 74 ASN A N 1
ATOM 607 C CA . ASN A 1 74 ? -6.875 0.196 -11.590 1.00 93.44 74 ASN A CA 1
ATOM 608 C C . ASN A 1 74 ? -6.615 0.112 -10.076 1.00 93.44 74 ASN A C 1
ATOM 610 O O . ASN A 1 74 ? -7.357 -0.573 -9.370 1.00 93.44 74 ASN A O 1
ATOM 614 N N . PHE A 1 75 ? -5.581 0.781 -9.559 1.00 93.50 75 PHE A N 1
ATOM 615 C CA . PHE A 1 75 ? -5.288 0.779 -8.133 1.00 93.50 75 PHE A CA 1
ATOM 616 C C . PHE A 1 75 ? -6.158 1.798 -7.397 1.00 93.50 75 PHE A C 1
ATOM 618 O O . PHE A 1 75 ? -5.987 3.007 -7.551 1.00 93.50 75 PHE A O 1
ATOM 625 N N . ASN A 1 76 ? -7.042 1.325 -6.518 1.00 87.44 76 ASN A N 1
ATOM 626 C CA . ASN A 1 76 ? -7.842 2.200 -5.669 1.00 87.44 76 ASN A CA 1
ATOM 627 C C . ASN A 1 76 ? -7.300 2.240 -4.234 1.00 87.44 76 ASN A C 1
ATOM 629 O O . ASN A 1 76 ? -7.316 1.235 -3.524 1.00 87.44 76 ASN A O 1
ATOM 633 N N . VAL A 1 77 ? -6.872 3.421 -3.788 1.00 86.00 77 VAL A N 1
ATOM 634 C CA . VAL A 1 77 ? -6.539 3.667 -2.380 1.00 86.00 77 VAL A CA 1
ATOM 635 C C . VAL A 1 77 ? -7.831 4.012 -1.639 1.00 86.00 77 VAL A C 1
ATOM 637 O O . VAL A 1 77 ? -8.325 5.138 -1.735 1.00 86.00 77 VAL A O 1
ATOM 640 N N . ASP A 1 78 ? -8.385 3.055 -0.891 1.00 83.19 78 ASP A N 1
ATOM 641 C CA . ASP A 1 78 ? -9.547 3.331 -0.042 1.00 83.19 78 ASP A CA 1
ATOM 642 C C . ASP A 1 78 ? -9.179 4.358 1.042 1.00 83.19 78 ASP A C 1
ATOM 644 O O . ASP A 1 78 ? -8.157 4.251 1.719 1.00 83.19 78 ASP A O 1
ATOM 648 N N . LYS A 1 79 ? -10.015 5.383 1.204 1.00 79.62 79 LYS A N 1
ATOM 649 C CA . LYS A 1 79 ? -9.834 6.427 2.221 1.00 79.62 79 LYS A CA 1
ATOM 650 C C . LYS A 1 79 ? -10.456 6.039 3.559 1.00 79.62 79 LYS A C 1
ATOM 652 O O . LYS A 1 79 ? -10.172 6.689 4.567 1.00 79.62 79 LYS A O 1
ATOM 657 N N . ASN A 1 80 ? -11.299 5.009 3.584 1.00 84.50 80 ASN A N 1
ATOM 658 C CA . ASN A 1 80 ? -11.887 4.493 4.804 1.00 84.50 80 ASN A CA 1
ATOM 659 C C . ASN A 1 80 ? -10.927 3.511 5.486 1.00 84.50 80 ASN A C 1
ATOM 661 O O . ASN A 1 80 ? -10.805 2.347 5.109 1.00 84.50 80 ASN A O 1
ATOM 665 N N . ILE A 1 81 ? -10.228 3.995 6.508 1.00 91.44 81 ILE A N 1
ATOM 666 C CA . ILE A 1 81 ? -9.238 3.198 7.230 1.00 91.44 81 ILE A CA 1
ATOM 667 C C . ILE A 1 81 ? -9.935 2.423 8.346 1.00 91.44 81 ILE A C 1
ATOM 669 O O . ILE A 1 81 ? -10.242 2.963 9.408 1.00 91.44 81 ILE A O 1
ATOM 673 N N . THR A 1 82 ? -10.138 1.136 8.097 1.00 94.06 82 THR A N 1
ATOM 674 C CA . THR A 1 82 ? -10.542 0.120 9.076 1.00 94.06 82 THR A CA 1
ATOM 675 C C . THR A 1 82 ? -9.537 -1.027 9.050 1.00 94.06 82 THR A C 1
ATOM 677 O O . THR A 1 82 ? -8.653 -1.066 8.184 1.00 94.06 82 THR A O 1
ATOM 680 N N . TYR A 1 83 ? -9.639 -1.973 9.982 1.00 95.50 83 TYR A N 1
ATOM 681 C CA . TYR A 1 83 ? -8.8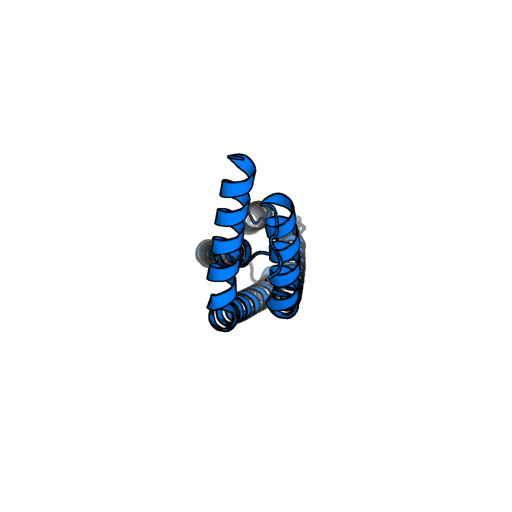31 -3.188 9.923 1.00 95.50 83 TYR A CA 1
ATOM 682 C C . TYR A 1 83 ? -9.072 -3.940 8.612 1.00 95.50 83 TYR A C 1
ATOM 684 O O . TYR A 1 83 ? -8.125 -4.238 7.887 1.00 95.50 83 TYR A O 1
ATOM 692 N N . GLU A 1 84 ? -10.340 -4.172 8.274 1.00 93.94 84 GLU A N 1
ATOM 693 C CA . GLU A 1 84 ? -10.734 -4.853 7.037 1.00 93.94 84 GLU A CA 1
ATOM 694 C C . GLU A 1 84 ? -10.277 -4.089 5.786 1.00 93.94 84 GLU A C 1
ATOM 696 O O . GLU A 1 84 ? -9.677 -4.675 4.886 1.00 93.94 84 GLU A O 1
ATOM 701 N N . GLY A 1 85 ? -10.462 -2.766 5.753 1.00 94.88 85 GLY A N 1
ATOM 702 C CA . GLY A 1 85 ? -9.971 -1.926 4.658 1.00 94.88 85 GLY A CA 1
ATOM 703 C C . GLY A 1 85 ? -8.451 -2.006 4.500 1.00 94.88 85 GLY A C 1
ATOM 704 O O . GLY A 1 85 ? -7.934 -1.973 3.385 1.00 94.88 85 GLY A O 1
ATOM 705 N N . THR A 1 86 ? -7.726 -2.189 5.605 1.00 96.31 86 THR A N 1
ATOM 706 C CA . THR A 1 86 ? -6.267 -2.368 5.608 1.00 96.31 86 THR A CA 1
ATOM 707 C C . THR A 1 86 ? -5.840 -3.746 5.104 1.00 96.31 86 THR A C 1
ATOM 709 O O . THR A 1 86 ? -4.845 -3.836 4.381 1.00 96.31 86 THR A O 1
ATOM 712 N N . GLU A 1 87 ? -6.603 -4.807 5.390 1.00 95.75 87 GLU A N 1
ATOM 713 C CA . GLU A 1 87 ? -6.409 -6.125 4.761 1.00 95.75 87 GLU A CA 1
ATOM 714 C C . GLU A 1 87 ? -6.626 -6.049 3.241 1.00 95.75 87 GLU A C 1
ATOM 716 O O . GLU A 1 87 ? -5.812 -6.563 2.468 1.00 95.75 87 GLU A O 1
ATOM 721 N N . ILE A 1 88 ? -7.684 -5.359 2.804 1.00 95.44 88 ILE A N 1
ATOM 722 C CA . ILE A 1 88 ? -7.986 -5.154 1.381 1.00 95.44 88 ILE A CA 1
ATOM 723 C C . ILE A 1 88 ? -6.854 -4.380 0.702 1.00 95.44 88 ILE A C 1
ATOM 725 O O . ILE A 1 88 ? -6.334 -4.841 -0.313 1.00 95.44 88 ILE A O 1
ATOM 729 N N . MET A 1 89 ? -6.411 -3.263 1.288 1.00 95.25 89 MET A N 1
ATOM 730 C CA . MET A 1 89 ? -5.295 -2.462 0.776 1.00 95.25 89 MET A CA 1
ATOM 731 C C . MET A 1 89 ? -4.010 -3.287 0.648 1.00 95.25 89 MET A C 1
ATOM 733 O O . MET A 1 89 ? -3.318 -3.198 -0.364 1.00 95.25 89 MET A O 1
ATOM 737 N N . GLN A 1 90 ? -3.687 -4.137 1.631 1.00 95.94 90 GLN A N 1
ATOM 738 C CA . GLN A 1 90 ? -2.541 -5.046 1.525 1.00 95.94 90 GLN A CA 1
ATOM 739 C C . GLN A 1 90 ? -2.674 -5.986 0.316 1.00 95.94 90 GLN A C 1
ATOM 741 O O . GLN A 1 90 ? -1.702 -6.194 -0.416 1.00 95.94 90 GLN A O 1
ATOM 746 N N . GLY A 1 91 ? -3.873 -6.536 0.102 1.00 95.25 91 GLY A N 1
ATOM 747 C CA . GLY A 1 91 ? -4.188 -7.388 -1.042 1.00 95.25 91 GLY A CA 1
ATOM 748 C C . GLY A 1 91 ? -4.082 -6.659 -2.383 1.00 95.25 91 GLY A C 1
ATOM 749 O O . GLY A 1 91 ? -3.519 -7.215 -3.327 1.00 95.25 91 GLY A O 1
ATOM 750 N N . GLU A 1 92 ? -4.555 -5.413 -2.465 1.00 95.50 92 GLU A N 1
ATOM 751 C CA . GLU A 1 92 ? -4.402 -4.573 -3.661 1.00 95.50 92 GLU A CA 1
ATOM 752 C C . GLU A 1 92 ? -2.930 -4.298 -3.966 1.00 95.50 92 GLU A C 1
ATOM 754 O O . GLU A 1 92 ? -2.490 -4.480 -5.101 1.00 95.50 92 GLU A O 1
ATOM 759 N N . ILE A 1 93 ? -2.125 -3.952 -2.954 1.00 96.25 93 ILE A N 1
ATOM 760 C CA . ILE A 1 93 ? -0.678 -3.755 -3.133 1.00 96.25 93 ILE A CA 1
ATOM 761 C C . ILE A 1 93 ? -0.012 -5.030 -3.656 1.00 96.25 93 ILE A C 1
ATOM 763 O O . ILE A 1 93 ? 0.821 -4.974 -4.564 1.00 96.25 93 ILE A O 1
ATOM 767 N N . GLN A 1 94 ? -0.382 -6.191 -3.115 1.00 96.00 94 GLN A N 1
ATOM 768 C CA . GLN A 1 94 ? 0.156 -7.463 -3.580 1.00 96.00 94 GLN A CA 1
ATOM 769 C C . GLN A 1 94 ? -0.198 -7.731 -5.050 1.00 96.00 94 GLN A C 1
ATOM 771 O O . GLN A 1 94 ? 0.690 -8.111 -5.818 1.00 96.00 94 GLN A O 1
ATOM 776 N N . ARG A 1 95 ? -1.459 -7.515 -5.453 1.00 95.81 95 ARG A N 1
ATOM 777 C CA . ARG A 1 95 ? -1.900 -7.650 -6.852 1.00 95.81 95 ARG A CA 1
ATOM 778 C C . ARG A 1 95 ? -1.143 -6.698 -7.771 1.00 95.81 95 ARG A C 1
ATOM 780 O O . ARG A 1 95 ? -0.565 -7.142 -8.759 1.00 95.81 95 ARG A O 1
ATOM 787 N N . PHE A 1 96 ? -1.058 -5.427 -7.392 1.00 95.94 96 PHE A N 1
ATOM 788 C CA . PHE A 1 96 ? -0.322 -4.401 -8.126 1.00 95.94 96 PHE A CA 1
ATOM 789 C C . PHE A 1 96 ? 1.128 -4.806 -8.401 1.00 95.94 96 PHE A C 1
ATOM 791 O O . PHE A 1 96 ? 1.586 -4.763 -9.543 1.00 95.94 96 PHE A O 1
ATOM 798 N N . ILE A 1 97 ? 1.850 -5.256 -7.367 1.00 94.88 97 ILE A N 1
ATOM 799 C CA . ILE A 1 97 ? 3.243 -5.702 -7.504 1.00 94.88 97 ILE A CA 1
ATOM 800 C C . ILE A 1 97 ? 3.336 -6.887 -8.473 1.00 94.88 97 ILE A C 1
ATOM 802 O O . ILE A 1 97 ? 4.224 -6.911 -9.327 1.00 94.88 97 ILE A O 1
ATOM 806 N N . GLN A 1 98 ? 2.431 -7.863 -8.363 1.00 95.31 98 GLN A N 1
ATOM 807 C CA . GLN A 1 98 ? 2.423 -9.041 -9.235 1.00 95.31 98 GLN A CA 1
ATOM 808 C C . GLN A 1 98 ? 2.164 -8.675 -10.700 1.00 95.31 98 GLN A C 1
ATOM 810 O O . GLN A 1 98 ? 2.883 -9.147 -11.585 1.00 95.31 98 GLN A O 1
ATOM 815 N N . GLU A 1 99 ? 1.181 -7.816 -10.968 1.00 95.62 99 GLU A N 1
ATOM 816 C CA . GLU A 1 99 ? 0.865 -7.363 -12.324 1.00 95.62 99 GLU A CA 1
ATOM 817 C C . GLU A 1 99 ? 2.014 -6.559 -12.935 1.00 95.62 99 GLU A C 1
ATOM 819 O O . GLU A 1 99 ? 2.397 -6.791 -14.087 1.00 95.62 99 GLU A O 1
ATOM 824 N N . LEU A 1 100 ? 2.619 -5.665 -12.149 1.00 93.88 100 LEU A N 1
ATOM 825 C CA . LEU A 1 100 ? 3.727 -4.835 -12.602 1.00 93.88 100 LEU A CA 1
ATOM 826 C C . LEU A 1 100 ? 4.992 -5.662 -12.865 1.00 93.88 100 LEU A C 1
ATOM 828 O O . LEU A 1 100 ? 5.672 -5.447 -13.871 1.00 93.88 100 LEU A O 1
ATOM 832 N N . TRP A 1 101 ? 5.281 -6.669 -12.036 1.00 92.81 101 TRP A N 1
ATOM 833 C CA . TRP A 1 101 ? 6.335 -7.650 -12.315 1.00 92.81 101 TRP A CA 1
ATOM 834 C C . TRP A 1 101 ? 6.048 -8.481 -13.562 1.00 92.81 101 TRP A C 1
ATOM 836 O O . TRP A 1 101 ? 6.958 -8.697 -14.364 1.00 92.81 101 TRP A O 1
ATOM 846 N N . GLY A 1 102 ? 4.801 -8.911 -13.766 1.00 93.69 102 GLY A N 1
ATOM 847 C CA . GLY A 1 102 ? 4.389 -9.622 -14.976 1.00 93.69 102 GLY A CA 1
ATOM 848 C C . GLY A 1 102 ? 4.608 -8.785 -16.240 1.00 93.69 102 GLY A C 1
ATOM 849 O O . GLY A 1 102 ? 5.183 -9.269 -17.220 1.00 93.69 102 GLY A O 1
ATOM 850 N N . ALA A 1 103 ? 4.227 -7.506 -16.200 1.00 92.19 103 ALA A N 1
ATOM 851 C CA . ALA A 1 103 ? 4.504 -6.547 -17.266 1.00 92.19 103 ALA A CA 1
ATOM 852 C C . ALA A 1 103 ? 6.017 -6.373 -17.482 1.00 92.19 103 ALA A C 1
ATOM 854 O O . ALA A 1 103 ? 6.515 -6.489 -18.607 1.00 92.19 103 ALA A O 1
ATOM 855 N N . GLY A 1 104 ? 6.765 -6.164 -16.398 1.00 91.62 104 GLY A N 1
ATOM 856 C CA . GLY A 1 104 ? 8.213 -6.007 -16.432 1.00 91.62 104 GLY A CA 1
ATOM 857 C C . GLY A 1 104 ? 8.914 -7.197 -17.087 1.00 91.62 104 GLY A C 1
ATOM 858 O O . GLY A 1 104 ? 9.657 -7.024 -18.052 1.00 91.62 104 GLY A O 1
ATOM 859 N N . ALA A 1 105 ? 8.617 -8.418 -16.643 1.00 92.00 105 ALA A N 1
ATOM 860 C CA . ALA A 1 105 ? 9.188 -9.646 -17.195 1.00 92.00 105 ALA A CA 1
ATOM 861 C C . ALA A 1 105 ? 8.909 -9.810 -18.700 1.00 92.00 105 ALA A C 1
ATOM 863 O O . ALA A 1 105 ? 9.753 -10.324 -19.439 1.00 92.00 105 ALA A O 1
ATOM 864 N N . ARG A 1 106 ? 7.743 -9.348 -19.168 1.00 91.12 106 ARG A N 1
ATOM 865 C CA . ARG A 1 106 ? 7.331 -9.458 -20.570 1.00 91.12 106 ARG A CA 1
ATOM 866 C C . ARG A 1 106 ? 8.060 -8.485 -21.491 1.00 91.12 106 ARG A C 1
ATOM 868 O O . ARG A 1 106 ? 8.421 -8.870 -22.607 1.00 91.12 106 ARG A O 1
ATOM 875 N N . TRP A 1 107 ? 8.248 -7.240 -21.054 1.00 90.81 107 TRP A N 1
ATOM 876 C CA . TRP A 1 107 ? 8.685 -6.162 -21.944 1.00 90.81 107 TRP A CA 1
ATOM 877 C C . TRP A 1 107 ? 10.044 -5.554 -21.601 1.00 90.81 107 TRP 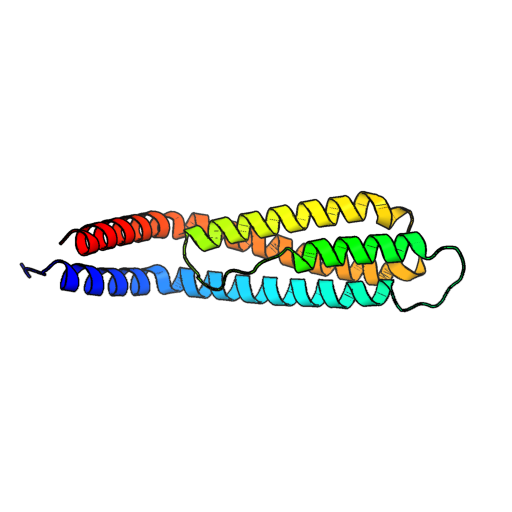A C 1
ATOM 879 O O . TRP A 1 107 ? 10.759 -5.229 -22.542 1.00 90.81 107 TRP A O 1
ATOM 889 N N . ILE A 1 108 ? 10.471 -5.481 -20.330 1.00 88.69 108 ILE A N 1
ATOM 890 C CA . ILE A 1 108 ? 11.719 -4.787 -19.930 1.00 88.69 108 ILE A CA 1
ATOM 891 C C . ILE A 1 108 ? 12.942 -5.306 -20.686 1.00 88.69 108 ILE A C 1
ATOM 893 O O . ILE A 1 108 ? 13.775 -4.523 -21.130 1.00 88.69 108 ILE A O 1
ATOM 897 N N . ARG A 1 109 ? 13.044 -6.623 -20.894 1.00 89.00 109 ARG A N 1
ATOM 898 C CA . ARG A 1 109 ? 14.182 -7.231 -21.606 1.00 89.00 109 ARG A CA 1
ATOM 899 C C . ARG A 1 109 ? 14.244 -6.855 -23.094 1.00 89.00 109 ARG A C 1
ATOM 901 O O . ARG A 1 109 ? 15.277 -7.047 -23.724 1.00 89.00 109 ARG A O 1
ATOM 908 N N . ARG A 1 110 ? 13.130 -6.374 -23.650 1.00 88.62 110 ARG A N 1
ATOM 909 C CA . ARG A 1 110 ? 12.970 -5.947 -25.045 1.00 88.62 110 ARG A CA 1
ATOM 910 C C . ARG A 1 110 ? 12.976 -4.421 -25.189 1.00 88.62 110 ARG A C 1
ATOM 912 O O . ARG A 1 110 ? 12.822 -3.940 -26.304 1.00 88.62 110 ARG A O 1
ATOM 919 N N . LEU A 1 111 ? 13.090 -3.679 -24.083 1.00 86.19 111 LEU A N 1
ATOM 920 C CA . LEU A 1 111 ? 13.206 -2.225 -24.111 1.00 86.19 111 LEU A CA 1
ATOM 921 C C . LEU A 1 111 ? 14.620 -1.813 -24.507 1.00 86.19 111 LEU A C 1
ATOM 923 O O . LEU A 1 111 ? 15.599 -2.488 -24.173 1.00 86.19 111 LEU A O 1
ATOM 927 N N . ASP A 1 112 ? 14.711 -0.669 -25.179 1.00 86.00 112 ASP A N 1
ATOM 928 C CA . ASP A 1 112 ? 15.991 -0.050 -25.486 1.00 86.00 112 ASP A CA 1
ATOM 929 C C . ASP A 1 112 ? 16.746 0.340 -24.199 1.00 86.00 112 ASP A C 1
ATOM 931 O O . ASP A 1 112 ? 16.157 0.668 -23.160 1.00 86.00 112 ASP A O 1
ATOM 935 N N . LYS A 1 113 ? 18.082 0.312 -24.265 1.00 88.12 113 LYS A N 1
ATOM 936 C CA . LYS A 1 113 ? 18.964 0.649 -23.141 1.00 88.12 113 LYS A CA 1
ATOM 937 C C . LYS A 1 113 ? 18.783 2.087 -22.649 1.00 88.12 113 LYS A C 1
ATOM 939 O O . LYS A 1 113 ? 19.080 2.326 -21.477 1.00 88.12 113 LYS A O 1
ATOM 944 N N . ARG A 1 114 ? 18.296 3.017 -23.477 1.00 87.88 114 ARG A N 1
ATOM 945 C CA . ARG A 1 114 ? 17.997 4.406 -23.083 1.00 87.88 114 ARG A CA 1
ATOM 946 C C . ARG A 1 114 ? 17.048 4.483 -21.884 1.00 87.88 114 ARG A C 1
ATOM 948 O O . ARG A 1 114 ? 17.274 5.258 -20.960 1.00 87.88 114 ARG A O 1
ATOM 955 N N . TYR A 1 115 ? 16.087 3.560 -21.797 1.00 89.06 115 TYR A N 1
ATOM 956 C CA . TYR A 1 115 ? 15.113 3.503 -20.702 1.00 89.06 115 TYR A CA 1
ATOM 957 C C . TYR A 1 115 ? 15.655 2.893 -19.406 1.00 89.06 115 TYR A C 1
ATOM 959 O O . TYR A 1 115 ? 14.933 2.794 -18.414 1.00 89.06 115 TYR A O 1
ATOM 967 N N . LYS A 1 116 ? 16.926 2.473 -19.367 1.00 89.69 116 LYS A N 1
ATOM 968 C CA . LYS A 1 116 ? 17.527 1.815 -18.197 1.00 89.69 116 LYS A CA 1
ATOM 969 C C . LYS A 1 116 ? 17.397 2.647 -16.922 1.00 89.69 116 LYS A C 1
ATOM 971 O O . LYS A 1 116 ? 17.188 2.076 -15.854 1.00 89.69 116 LYS A O 1
ATOM 976 N N . THR A 1 117 ? 17.533 3.968 -17.018 1.00 91.44 117 THR A N 1
ATOM 977 C CA . THR A 1 117 ? 17.382 4.864 -15.863 1.00 91.44 117 THR A CA 1
ATOM 978 C C . THR A 1 117 ? 15.932 4.896 -15.387 1.00 91.44 117 THR A C 1
ATOM 980 O O . THR A 1 117 ? 15.686 4.649 -14.211 1.00 91.44 117 THR A O 1
ATOM 983 N N . THR A 1 118 ? 14.970 5.064 -16.297 1.00 91.06 118 THR A N 1
ATOM 984 C CA . THR A 1 118 ? 13.531 5.045 -15.986 1.00 91.06 118 THR A CA 1
ATOM 985 C C . THR A 1 118 ? 13.101 3.723 -15.348 1.00 91.06 118 THR A C 1
ATOM 987 O O . THR A 1 118 ? 12.392 3.712 -14.346 1.00 91.06 118 THR A O 1
ATOM 990 N N . ILE A 1 119 ? 13.599 2.593 -15.861 1.00 91.88 119 ILE A N 1
ATOM 991 C CA . ILE A 1 119 ? 13.328 1.255 -15.313 1.00 91.88 119 ILE A CA 1
ATOM 992 C C . ILE A 1 119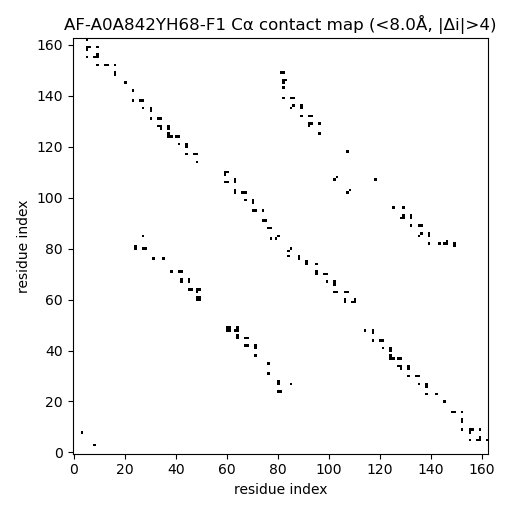 ? 13.893 1.103 -13.891 1.00 91.88 119 ILE A C 1
ATOM 994 O O . ILE A 1 119 ? 13.256 0.488 -13.040 1.00 91.88 119 ILE A O 1
ATOM 998 N N . LYS A 1 120 ? 15.070 1.674 -13.600 1.00 93.25 120 LYS A N 1
ATOM 999 C CA . LYS A 1 120 ? 15.635 1.677 -12.238 1.00 93.25 120 LYS A CA 1
ATOM 1000 C C . LYS A 1 120 ? 14.818 2.530 -11.268 1.00 93.25 120 LYS A C 1
ATOM 1002 O O . LYS A 1 120 ? 14.651 2.136 -10.113 1.00 93.25 120 LYS A O 1
ATOM 1007 N N . SER A 1 121 ? 14.318 3.678 -11.720 1.00 93.19 121 SER A N 1
ATOM 1008 C CA . SER A 1 121 ? 13.423 4.514 -10.916 1.00 93.19 121 SER A CA 1
ATOM 1009 C C . SER A 1 121 ? 12.119 3.774 -10.617 1.00 93.19 121 SER A C 1
ATOM 1011 O O . SER A 1 121 ? 11.695 3.731 -9.465 1.00 93.19 121 SER A O 1
ATOM 1013 N N . LEU A 1 122 ? 11.556 3.082 -11.615 1.00 92.94 122 LEU A N 1
ATOM 1014 C CA . LEU A 1 122 ? 10.377 2.232 -11.440 1.00 92.94 122 LEU A CA 1
ATOM 1015 C C . LEU A 1 122 ? 10.628 1.113 -10.415 1.00 92.94 122 LEU A C 1
ATOM 1017 O O . LEU A 1 122 ? 9.820 0.914 -9.514 1.00 92.94 122 LEU A O 1
ATOM 1021 N N . ASP A 1 123 ? 11.767 0.417 -10.499 1.00 92.06 123 ASP A N 1
ATOM 1022 C CA . ASP A 1 123 ? 12.157 -0.612 -9.521 1.00 92.06 123 ASP A CA 1
ATOM 1023 C C . ASP A 1 123 ? 12.296 -0.054 -8.095 1.00 92.06 123 ASP A C 1
ATOM 1025 O O . ASP A 1 123 ? 11.900 -0.702 -7.126 1.00 92.06 123 ASP A O 1
ATOM 1029 N N . THR A 1 124 ? 12.808 1.170 -7.956 1.00 93.62 124 THR A N 1
ATOM 1030 C CA . THR A 1 124 ? 12.897 1.851 -6.656 1.00 93.62 124 THR A CA 1
ATOM 1031 C C . THR A 1 124 ? 11.511 2.115 -6.071 1.00 93.62 124 THR A C 1
ATOM 1033 O O . THR A 1 124 ? 11.260 1.728 -4.928 1.00 93.62 124 THR A O 1
ATOM 1036 N N . ALA A 1 125 ? 10.595 2.677 -6.864 1.00 92.06 125 ALA A N 1
ATOM 1037 C CA . ALA A 1 125 ? 9.218 2.920 -6.437 1.00 92.06 125 ALA A CA 1
ATOM 1038 C C . ALA A 1 125 ? 8.498 1.608 -6.064 1.00 92.06 125 ALA A C 1
ATOM 1040 O O . ALA A 1 125 ? 7.875 1.506 -5.007 1.00 92.06 125 ALA A O 1
ATOM 1041 N N . MET A 1 126 ? 8.670 0.542 -6.857 1.00 92.69 126 MET A N 1
ATOM 1042 C CA . MET A 1 126 ? 8.116 -0.780 -6.532 1.00 92.69 126 MET A CA 1
ATOM 1043 C C . MET A 1 126 ? 8.640 -1.342 -5.205 1.00 92.69 126 MET A C 1
ATOM 1045 O O . MET A 1 126 ? 7.894 -1.977 -4.453 1.00 92.69 126 MET A O 1
ATOM 1049 N N . LYS A 1 127 ? 9.928 -1.146 -4.907 1.00 93.75 127 LYS A N 1
ATOM 1050 C CA . LYS A 1 127 ? 10.531 -1.587 -3.641 1.00 93.75 127 LYS A CA 1
ATOM 1051 C C . LYS A 1 127 ? 9.978 -0.814 -2.450 1.00 93.75 127 LYS A C 1
ATOM 1053 O O . LYS A 1 127 ? 9.795 -1.414 -1.390 1.00 93.75 127 LYS A O 1
ATOM 1058 N N . GLU A 1 128 ? 9.690 0.474 -2.615 1.00 94.50 128 GLU A N 1
ATOM 1059 C CA . GLU A 1 128 ? 9.030 1.283 -1.590 1.00 94.50 128 GLU A CA 1
ATOM 1060 C C . GLU A 1 128 ? 7.608 0.783 -1.316 1.00 94.50 128 GLU A C 1
ATOM 1062 O O . GLU A 1 128 ? 7.290 0.460 -0.170 1.00 94.50 128 GLU A O 1
ATOM 1067 N N . ILE A 1 129 ? 6.811 0.564 -2.364 1.00 95.31 129 ILE A N 1
ATOM 1068 C CA . ILE A 1 129 ? 5.465 -0.020 -2.254 1.00 95.31 129 ILE A CA 1
ATOM 1069 C C . ILE A 1 129 ? 5.521 -1.399 -1.570 1.00 95.31 129 ILE A C 1
ATOM 1071 O O . ILE A 1 129 ? 4.772 -1.680 -0.634 1.00 95.31 129 ILE A O 1
ATOM 1075 N N . SER A 1 130 ? 6.481 -2.247 -1.955 1.00 96.12 130 SER A N 1
ATOM 1076 C CA . SER A 1 130 ? 6.692 -3.570 -1.343 1.00 96.12 130 SER A CA 1
ATOM 1077 C C . SER A 1 130 ? 7.072 -3.489 0.138 1.00 96.12 130 SER A C 1
ATOM 1079 O O . SER A 1 130 ? 6.723 -4.367 0.932 1.00 96.12 130 SER A O 1
ATOM 1081 N N . LYS A 1 131 ? 7.821 -2.455 0.532 1.00 97.25 131 LYS A N 1
ATOM 1082 C CA . LYS A 1 131 ? 8.196 -2.211 1.927 1.00 97.25 131 LYS A CA 1
ATOM 1083 C C . LYS A 1 131 ? 6.984 -1.770 2.740 1.00 97.25 131 LYS A C 1
ATOM 1085 O O . LYS A 1 131 ? 6.805 -2.278 3.848 1.00 97.25 131 LYS A O 1
ATOM 1090 N N . GLU A 1 132 ? 6.147 -0.888 2.199 1.00 96.00 132 GLU A N 1
ATOM 1091 C CA . GLU A 1 132 ? 4.897 -0.486 2.850 1.00 96.00 132 GLU A CA 1
ATOM 1092 C C . GLU A 1 132 ? 3.920 -1.657 2.980 1.00 96.00 132 GLU A C 1
ATOM 1094 O O . GLU A 1 132 ? 3.378 -1.856 4.062 1.00 96.00 132 GLU A O 1
ATOM 1099 N N . MET A 1 133 ? 3.797 -2.525 1.972 1.00 96.94 133 MET A N 1
ATOM 1100 C CA . MET A 1 133 ? 3.003 -3.759 2.075 1.00 96.94 133 MET A CA 1
ATOM 1101 C C . MET A 1 133 ? 3.415 -4.620 3.278 1.00 96.94 133 MET A C 1
ATOM 1103 O O . MET A 1 133 ? 2.571 -5.120 4.020 1.00 96.94 133 MET A O 1
ATOM 1107 N N . LYS A 1 134 ? 4.726 -4.789 3.500 1.00 97.50 134 LYS A N 1
ATOM 1108 C CA . LYS A 1 134 ? 5.251 -5.549 4.647 1.00 97.50 134 LYS A CA 1
ATOM 1109 C C . LYS A 1 134 ? 4.964 -4.855 5.977 1.00 97.50 134 LYS A C 1
ATOM 1111 O O . LYS A 1 134 ? 4.663 -5.533 6.956 1.00 97.50 134 LYS A O 1
ATOM 1116 N N . LYS A 1 135 ? 5.054 -3.521 6.025 1.00 97.50 135 LYS A N 1
ATOM 1117 C CA . LYS A 1 135 ? 4.687 -2.744 7.218 1.00 97.50 135 LYS A CA 1
ATOM 1118 C C . LYS A 1 135 ? 3.202 -2.874 7.529 1.00 97.50 135 LYS A C 1
ATOM 1120 O O . LYS A 1 135 ? 2.873 -3.112 8.683 1.00 97.50 135 LYS A O 1
ATOM 1125 N N . ILE A 1 136 ? 2.342 -2.788 6.516 1.00 96.81 136 ILE A N 1
ATOM 1126 C CA . ILE A 1 136 ? 0.900 -3.009 6.643 1.00 96.81 136 ILE A CA 1
ATOM 1127 C C . ILE A 1 136 ? 0.626 -4.423 7.165 1.00 96.81 136 ILE A C 1
ATOM 1129 O O . ILE A 1 136 ? -0.100 -4.576 8.139 1.00 96.81 136 ILE A O 1
ATOM 1133 N N . GLY A 1 137 ? 1.271 -5.450 6.605 1.00 97.25 137 GLY A N 1
ATOM 1134 C CA . GLY A 1 137 ? 1.122 -6.824 7.094 1.00 97.25 137 GLY A CA 1
ATOM 1135 C C . GLY A 1 137 ? 1.527 -6.988 8.562 1.00 97.25 137 GLY A C 1
ATOM 1136 O O . GLY A 1 137 ? 0.825 -7.638 9.334 1.00 97.25 137 GLY A O 1
ATOM 1137 N N . LYS A 1 138 ? 2.627 -6.349 8.982 1.00 97.81 138 LYS A N 1
ATOM 1138 C CA . LYS A 1 138 ? 3.023 -6.319 10.395 1.00 97.81 138 LYS A CA 1
ATOM 1139 C C . LYS A 1 138 ? 2.001 -5.570 11.258 1.00 97.81 138 LYS A C 1
ATOM 1141 O O . LYS A 1 138 ? 1.647 -6.055 12.325 1.00 97.81 138 LYS A O 1
ATOM 1146 N N . LEU A 1 139 ? 1.513 -4.422 10.791 1.00 97.31 139 LEU A N 1
ATOM 1147 C CA . LEU A 1 139 ? 0.499 -3.630 11.483 1.00 97.31 139 LEU A CA 1
ATOM 1148 C C . LEU A 1 139 ? -0.782 -4.447 11.708 1.00 97.31 139 LEU A C 1
ATOM 1150 O O . LEU A 1 139 ? -1.296 -4.485 12.819 1.00 97.31 139 LEU A O 1
ATOM 1154 N N . LEU A 1 140 ? -1.263 -5.146 10.681 1.00 97.12 140 LEU A N 1
ATOM 1155 C CA . LEU A 1 140 ? -2.430 -6.026 10.766 1.00 97.12 140 LEU A CA 1
ATOM 1156 C C . LEU A 1 140 ? -2.225 -7.170 11.762 1.00 97.12 140 LEU A C 1
ATOM 1158 O O . LEU A 1 140 ? -3.150 -7.521 12.494 1.00 97.12 140 LEU A O 1
ATOM 1162 N N . TYR A 1 141 ? -1.022 -7.737 11.825 1.00 97.25 141 TYR A N 1
ATOM 1163 C CA . TYR A 1 141 ? -0.690 -8.761 12.812 1.00 97.25 141 TYR A CA 1
ATOM 1164 C C . TYR A 1 141 ? -0.711 -8.199 14.245 1.00 97.25 141 TYR A C 1
ATOM 1166 O O . TYR A 1 141 ? -1.444 -8.708 15.099 1.00 97.25 141 TYR A O 1
ATOM 1174 N N . ASP A 1 142 ? 0.025 -7.108 14.486 1.00 96.44 142 ASP A N 1
ATOM 1175 C CA . ASP A 1 142 ? 0.171 -6.469 15.803 1.00 96.44 142 ASP A CA 1
ATOM 1176 C C . ASP A 1 142 ? -1.177 -5.944 16.344 1.00 96.44 142 ASP A C 1
ATOM 1178 O O . ASP A 1 142 ? -1.422 -5.939 17.554 1.00 96.44 142 ASP A O 1
ATOM 1182 N N . TYR A 1 143 ? -2.078 -5.534 15.446 1.00 96.25 143 TYR A N 1
ATOM 1183 C CA . TYR A 1 143 ? -3.402 -4.994 15.767 1.00 96.25 143 TYR A CA 1
ATOM 1184 C C . TYR A 1 143 ? -4.554 -5.932 15.395 1.00 96.25 143 TYR A C 1
ATOM 1186 O O . TYR A 1 143 ? -5.685 -5.480 15.242 1.00 96.25 143 TYR A O 1
ATOM 1194 N N . SER A 1 144 ? -4.308 -7.238 15.286 1.00 95.38 144 SER A N 1
ATOM 1195 C CA . SER A 1 144 ? -5.338 -8.239 14.945 1.00 95.38 144 SER A CA 1
ATOM 1196 C C . SER A 1 144 ? -6.590 -8.178 15.831 1.00 95.38 144 SER A C 1
ATOM 1198 O O . SER A 1 144 ? -7.701 -8.390 15.352 1.00 95.38 144 SER A O 1
ATOM 1200 N N . TRP A 1 145 ? -6.442 -7.780 17.096 1.00 94.56 145 TRP A N 1
ATOM 1201 C CA . TRP A 1 145 ? -7.551 -7.551 18.028 1.00 94.56 145 TRP A CA 1
ATOM 1202 C C . TRP A 1 145 ? -8.505 -6.416 17.608 1.00 94.56 145 TRP A C 1
ATOM 1204 O O . TRP A 1 145 ? -9.660 -6.408 18.034 1.00 94.56 145 TRP A O 1
ATOM 1214 N N . VAL A 1 146 ? -8.067 -5.458 16.778 1.00 94.88 146 VAL A N 1
ATOM 1215 C CA . VAL A 1 146 ? -8.931 -4.385 16.248 1.00 94.88 146 VAL A CA 1
ATOM 1216 C C . VAL A 1 146 ? -10.034 -4.978 15.376 1.00 94.88 146 VAL A C 1
ATOM 1218 O O . VAL A 1 146 ? -11.172 -4.525 15.472 1.00 94.88 146 VAL A O 1
ATOM 1221 N N . LYS A 1 147 ? -9.741 -6.049 14.626 1.00 94.75 147 LYS A N 1
ATOM 1222 C CA . LYS A 1 147 ? -10.724 -6.784 13.817 1.00 94.75 147 LYS A CA 1
ATOM 1223 C C . LYS A 1 147 ? -11.919 -7.249 14.644 1.00 94.75 147 LYS A C 1
ATOM 1225 O O . LYS A 1 147 ? -13.070 -7.110 14.235 1.00 94.75 147 LYS A O 1
ATOM 1230 N N . ASP A 1 148 ? -11.652 -7.793 15.827 1.00 93.69 148 ASP A N 1
ATOM 1231 C CA . ASP A 1 148 ? -12.710 -8.279 16.710 1.00 93.69 148 ASP A CA 1
ATOM 1232 C C . ASP A 1 148 ? -13.531 -7.131 17.297 1.00 93.69 148 ASP A C 1
ATOM 1234 O O . ASP A 1 148 ? -14.751 -7.251 17.428 1.00 93.69 148 ASP A O 1
ATOM 1238 N N . LEU A 1 149 ? -12.897 -5.996 17.604 1.00 92.81 149 LEU A N 1
ATOM 1239 C CA . LEU A 1 149 ? -13.626 -4.815 18.058 1.00 92.81 149 LEU A CA 1
ATOM 1240 C C . LEU A 1 149 ? -14.502 -4.220 16.948 1.00 92.81 149 LEU A C 1
ATOM 1242 O O . LEU A 1 149 ? -15.657 -3.881 17.193 1.00 92.81 149 LEU A O 1
ATOM 1246 N N . GLU A 1 150 ? -13.999 -4.136 15.719 1.00 92.88 150 GLU A N 1
ATOM 1247 C CA . GLU A 1 150 ? -14.798 -3.702 14.569 1.00 92.88 150 GLU A CA 1
ATOM 1248 C C . GLU A 1 150 ? -15.989 -4.644 14.334 1.00 92.88 150 GLU A C 1
ATOM 1250 O O . GLU A 1 150 ? -17.116 -4.177 14.167 1.00 92.88 150 GLU A O 1
ATOM 1255 N N . ARG A 1 151 ? -15.792 -5.966 14.454 1.00 93.00 151 ARG A N 1
ATOM 1256 C CA . ARG A 1 151 ? -16.877 -6.958 14.364 1.00 93.00 151 ARG A CA 1
ATOM 1257 C C . ARG A 1 151 ? -17.945 -6.763 15.444 1.00 93.00 151 ARG A C 1
ATOM 1259 O O . ARG A 1 151 ? -19.136 -6.890 15.160 1.00 93.00 151 ARG A O 1
ATOM 1266 N N . ILE A 1 152 ? -17.548 -6.485 16.687 1.00 92.50 152 ILE A N 1
ATOM 1267 C CA . ILE A 1 152 ? -18.497 -6.176 17.769 1.00 92.50 152 ILE A CA 1
ATOM 1268 C C . ILE A 1 152 ? -19.248 -4.878 17.456 1.00 92.50 152 ILE A C 1
ATOM 1270 O O . ILE A 1 152 ? -20.465 -4.837 17.627 1.00 92.50 152 ILE A O 1
ATOM 1274 N N . GLY A 1 153 ? -18.554 -3.856 16.950 1.00 90.31 153 GLY A N 1
ATOM 1275 C CA . GLY A 1 153 ? -19.169 -2.614 16.481 1.00 90.31 153 GLY A CA 1
ATOM 1276 C C . GLY A 1 153 ? -20.248 -2.862 15.428 1.00 90.31 153 GLY A C 1
ATOM 1277 O O . GLY A 1 153 ? -21.374 -2.408 15.604 1.00 90.31 153 GLY A O 1
ATOM 1278 N N . GLY A 1 154 ? -19.955 -3.676 14.410 1.00 90.50 154 GLY A N 1
ATOM 1279 C CA . GLY A 1 154 ? -20.927 -4.046 13.374 1.00 90.50 154 GLY A CA 1
ATOM 1280 C C . GLY A 1 154 ? -22.150 -4.797 13.914 1.00 90.50 154 GLY A C 1
ATOM 1281 O O . GLY A 1 154 ? -23.272 -4.573 13.462 1.00 90.50 154 GLY A O 1
ATOM 1282 N N . ARG A 1 155 ? -21.976 -5.644 14.939 1.00 91.75 155 ARG A N 1
ATOM 1283 C CA . ARG A 1 155 ? -23.106 -6.300 15.625 1.00 91.75 155 ARG A CA 1
ATOM 1284 C C . ARG A 1 155 ? -23.971 -5.306 16.397 1.00 91.75 155 ARG A C 1
ATOM 1286 O O . ARG A 1 155 ? -25.188 -5.445 16.388 1.00 91.75 155 ARG A O 1
ATOM 1293 N N . ILE A 1 156 ? -23.360 -4.323 17.061 1.00 89.62 156 ILE A N 1
ATOM 1294 C CA . ILE A 1 156 ? -24.092 -3.258 17.763 1.00 89.62 156 ILE A CA 1
ATOM 1295 C C . ILE A 1 156 ? -24.864 -2.395 16.760 1.00 89.62 156 ILE A C 1
ATOM 1297 O O . ILE A 1 156 ? -26.020 -2.076 17.015 1.00 89.62 156 ILE A O 1
ATOM 1301 N N . ASP A 1 157 ? -24.258 -2.076 15.616 1.00 88.75 157 ASP A N 1
ATOM 1302 C CA . ASP A 1 157 ? -24.922 -1.351 14.530 1.00 88.75 157 ASP A CA 1
ATOM 1303 C C . ASP A 1 157 ? -26.126 -2.144 13.992 1.00 88.75 157 ASP A C 1
ATOM 1305 O O . ASP A 1 157 ? -27.223 -1.608 13.904 1.00 88.75 157 ASP A O 1
ATOM 1309 N N . THR A 1 158 ? -25.973 -3.453 13.772 1.00 89.94 158 THR A N 1
ATOM 1310 C CA . THR A 1 158 ? -27.090 -4.321 13.351 1.00 89.94 158 THR A CA 1
ATOM 1311 C C . THR A 1 158 ? -28.226 -4.344 14.380 1.00 89.94 158 THR A C 1
ATOM 1313 O O . THR A 1 158 ? -29.395 -4.329 14.014 1.00 89.94 158 THR A O 1
ATOM 1316 N N . LEU A 1 159 ? -27.902 -4.394 15.678 1.00 88.50 159 LEU A N 1
ATOM 1317 C CA . LEU A 1 159 ? -28.909 -4.362 16.743 1.00 88.50 159 LEU A CA 1
ATOM 1318 C C . LEU A 1 159 ? -29.660 -3.030 16.787 1.00 88.50 159 LEU A C 1
ATOM 1320 O O . LEU A 1 159 ? -30.859 -3.037 17.037 1.00 88.50 159 LEU A O 1
ATOM 1324 N N . HIS A 1 160 ? -28.959 -1.921 16.550 1.0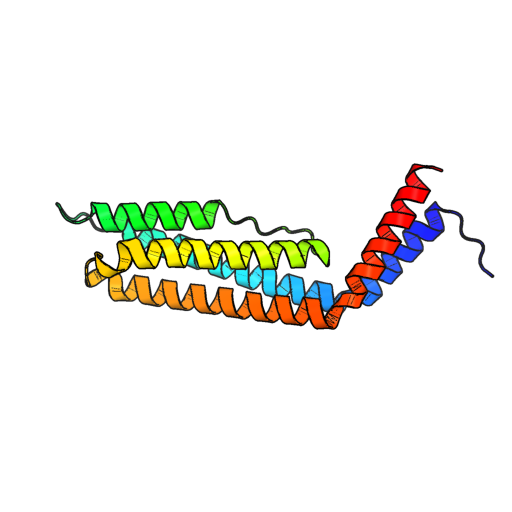0 86.94 160 HIS A N 1
ATOM 1325 C CA . HIS A 1 160 ? -29.559 -0.594 16.448 1.00 86.94 160 HIS A CA 1
ATOM 1326 C C . HIS A 1 160 ? -30.534 -0.502 15.272 1.00 86.94 160 HIS A C 1
ATOM 1328 O O . HIS A 1 160 ? -31.623 0.034 15.424 1.00 86.94 160 HIS A O 1
ATOM 1334 N N . ASP A 1 161 ? -30.175 -1.055 14.117 1.00 86.94 161 ASP A N 1
ATOM 1335 C CA . ASP A 1 161 ? -31.012 -0.973 12.915 1.00 86.94 161 ASP A CA 1
ATOM 1336 C C . ASP A 1 161 ? -32.285 -1.840 13.002 1.00 86.94 161 ASP A C 1
ATOM 1338 O O . ASP A 1 161 ? -33.221 -1.655 12.224 1.00 86.94 161 ASP A O 1
ATOM 1342 N N . LEU A 1 162 ? -32.328 -2.785 13.947 1.00 86.56 162 LEU A N 1
ATOM 1343 C CA . LEU A 1 162 ? -33.477 -3.654 14.224 1.00 86.56 162 LEU A CA 1
ATOM 1344 C C . LEU A 1 162 ? -34.389 -3.140 15.354 1.00 86.56 162 LEU A C 1
ATOM 1346 O O . LEU A 1 162 ? -35.438 -3.747 15.588 1.00 86.56 162 LEU A O 1
ATOM 1350 N N . SER A 1 163 ? -33.984 -2.091 16.076 1.00 71.81 163 SER A N 1
ATOM 1351 C CA . SER A 1 163 ? -34.686 -1.528 17.244 1.00 71.81 163 SER A CA 1
ATOM 1352 C C . SER A 1 163 ? -35.359 -0.200 16.936 1.00 71.81 163 SER A C 1
ATOM 1354 O O . SER A 1 163 ? -36.503 -0.012 17.405 1.00 71.81 163 SER A O 1
#

Solvent-accessible surface area (backbone atoms only — not comparable to full-atom values): 9217 Å² total; per-residue (Å²): 134,86,89,63,55,64,67,55,44,43,57,51,47,57,54,50,50,52,64,72,42,43,66,57,49,55,52,52,52,52,46,50,54,51,43,53,49,39,48,50,51,48,56,55,56,36,51,73,46,64,77,68,97,57,87,96,67,48,69,54,39,41,50,46,26,51,51,53,45,52,55,54,74,69,58,78,84,76,85,65,82,46,61,66,46,49,54,49,49,42,51,50,50,53,49,49,53,51,53,53,49,53,52,40,72,72,36,57,86,74,45,64,75,85,50,51,61,59,53,50,52,46,52,51,41,51,51,50,46,54,48,43,40,53,50,49,54,50,48,51,60,80,44,47,68,51,48,58,52,52,53,52,50,53,52,46,51,54,54,48,78,74,106

Radius of gyration: 21.61 Å; Cα contacts (8 Å, |Δi|>4): 115; chains: 1; bounding box: 54×21×72 Å

Sequence (163 aa):
MTNLNVEQLQKWYRKQLQKKSVEFLKQAERSYKIVERALQDVGELVKAFKDEEIEDTDGIAARFALKVKEIVDNFNVDKNITYEGTEIMQGEIQRFIQELWGAGARWIRRLDKRYKTTIKSLDTAMKEISKEMKKIGKLLYDYSWVKDLERIGGRIDTLHDLS

pLDDT: mean 89.21, std 10.71, range [45.94, 97.81]

Nearest PDB structures (foldseek):
  1ls4-assembly1_A  TM=4.040E-01  e=1.243E+00  Locusta migratoria
  6jx6-assembly1_D  TM=2.520E-01  e=2.665E+00  Homo sapiens
  1g73-assembly2_B  TM=2.677E-01  e=3.804E+00  Homo sapiens
  8e2i-assembly1_F  TM=2.226E-01  e=2.533E+00  Homo sapiens
  6jx6-assembly1_A  TM=2.027E-01  e=2.407E+00  Homo sapiens

Secondary structure (DSSP, 8-state):
-----HHHHHHHHHHHHHHHHHHHHHHHHHHHHHHHHHHHHHHHHHHTTT----TTTTHHHHHHHHHHHHHHHT----S---HHHHHHHHHHHHHHHHHHHHHHHHHGGGS-GGGHHHHHHHHHHHHHHHHHHHHHHHHHHHTHHHHHHHHHHHHHHHHHHT-

Mean predicted aligned error: 5.85 Å